Protein AF-A0A257MEU2-F1 (afdb_monomer_lite)

pLDDT: mean 95.09, std 5.77, range [63.16, 98.5]

Secondary structure (DSSP, 8-state):
---EEEEEEEETTEEEEEEEESS--S-TT--EEE-SS-HHHHTT--TT----EE-

Structure (mmCIF, N/CA/C/O backbone):
data_AF-A0A257MEU2-F1
#
_entry.id   AF-A0A257MEU2-F1
#
loop_
_atom_site.group_PDB
_atom_site.id
_atom_site.type_symbol
_atom_site.label_atom_id
_atom_site.label_alt_id
_atom_site.label_comp_id
_atom_site.label_asym_id
_atom_site.label_entity_id
_atom_site.label_seq_id
_atom_site.pdbx_PDB_ins_code
_atom_site.Cartn_x
_atom_site.Cartn_y
_atom_site.Cartn_z
_atom_site.occupancy
_atom_site.B_iso_or_equiv
_atom_site.auth_seq_id
_atom_site.auth_comp_id
_atom_site.auth_asym_id
_atom_site.auth_atom_id
_atom_site.pdbx_PDB_model_num
ATOM 1 N N . LEU A 1 1 ? 23.704 7.979 -9.468 1.00 63.16 1 LEU A N 1
ATOM 2 C CA . LEU A 1 1 ? 22.545 8.271 -8.593 1.00 63.16 1 LEU A CA 1
ATOM 3 C C . LEU A 1 1 ? 21.449 7.297 -8.980 1.00 63.16 1 LEU A C 1
ATOM 5 O O . LEU A 1 1 ? 21.200 7.182 -10.169 1.00 63.16 1 LEU A O 1
ATOM 9 N N . ARG A 1 2 ? 20.890 6.535 -8.036 1.00 78.94 2 ARG A N 1
ATOM 10 C CA . ARG A 1 2 ? 19.726 5.683 -8.322 1.00 78.94 2 ARG A CA 1
ATOM 11 C C . ARG A 1 2 ? 18.477 6.452 -7.922 1.00 78.94 2 ARG A C 1
ATOM 13 O O . ARG A 1 2 ? 18.432 6.973 -6.809 1.00 78.94 2 ARG A O 1
ATOM 20 N N . GLY A 1 3 ? 17.526 6.563 -8.835 1.00 91.69 3 GLY A N 1
ATOM 21 C CA . GLY A 1 3 ? 16.253 7.233 -8.619 1.00 91.69 3 GLY A CA 1
ATOM 22 C C . GLY A 1 3 ? 15.179 6.295 -8.074 1.00 91.69 3 GLY A C 1
ATOM 23 O O . GLY A 1 3 ? 15.316 5.068 -8.038 1.00 91.69 3 GLY A O 1
ATOM 24 N N . CYS A 1 4 ? 14.074 6.901 -7.659 1.00 93.62 4 CYS A N 1
ATOM 25 C CA . CYS A 1 4 ? 12.849 6.209 -7.300 1.00 93.62 4 CYS A CA 1
ATOM 26 C C . CYS A 1 4 ? 11.676 6.999 -7.873 1.00 93.62 4 CYS A C 1
ATOM 28 O O . CYS A 1 4 ? 11.616 8.220 -7.715 1.00 93.62 4 CYS A O 1
ATOM 30 N N . ARG A 1 5 ? 10.757 6.313 -8.555 1.00 94.38 5 ARG A N 1
ATOM 31 C CA . ARG A 1 5 ? 9.493 6.928 -8.965 1.00 94.38 5 ARG A CA 1
ATOM 32 C C . ARG A 1 5 ? 8.514 6.833 -7.806 1.00 94.38 5 ARG A C 1
ATOM 34 O O . ARG A 1 5 ? 8.306 5.746 -7.272 1.00 94.38 5 ARG A O 1
ATOM 41 N N . CYS A 1 6 ? 7.927 7.967 -7.448 1.00 96.94 6 CYS A N 1
ATOM 42 C CA . CYS A 1 6 ? 7.011 8.096 -6.324 1.00 96.94 6 CYS A CA 1
ATOM 43 C C . CYS A 1 6 ? 5.660 8.604 -6.825 1.00 96.94 6 CYS A C 1
ATOM 45 O O . CYS A 1 6 ? 5.604 9.605 -7.540 1.00 96.94 6 CYS A O 1
ATOM 47 N N . TYR A 1 7 ? 4.585 7.945 -6.410 1.00 97.38 7 TYR A N 1
ATOM 48 C CA . TYR A 1 7 ? 3.216 8.284 -6.783 1.00 97.38 7 TYR A CA 1
ATOM 49 C C . TYR A 1 7 ? 2.407 8.496 -5.511 1.00 97.38 7 TYR A C 1
ATOM 51 O O . TYR A 1 7 ? 2.425 7.642 -4.624 1.00 97.38 7 TYR A O 1
ATOM 59 N N . ARG A 1 8 ? 1.719 9.637 -5.402 1.00 98.06 8 ARG A N 1
ATOM 60 C CA . ARG A 1 8 ? 0.753 9.836 -4.317 1.00 98.06 8 ARG A CA 1
ATOM 61 C C . ARG A 1 8 ? -0.400 8.869 -4.523 1.00 98.06 8 ARG A C 1
ATOM 63 O O . ARG A 1 8 ? -0.842 8.709 -5.650 1.00 98.06 8 ARG A O 1
ATOM 70 N N . ILE A 1 9 ? -0.817 8.222 -3.444 1.00 98.31 9 ILE A N 1
ATOM 71 C CA . ILE A 1 9 ? -1.924 7.272 -3.444 1.00 98.31 9 ILE A CA 1
ATOM 72 C C . ILE A 1 9 ? -2.701 7.388 -2.129 1.00 98.31 9 ILE A C 1
ATOM 74 O O . ILE A 1 9 ? -2.244 8.009 -1.161 1.00 98.31 9 ILE A O 1
ATOM 78 N N . LYS A 1 10 ? -3.834 6.694 -2.056 1.00 98.25 10 LYS A N 1
ATOM 79 C CA . LYS A 1 10 ? -4.513 6.362 -0.804 1.00 98.25 10 LYS A CA 1
ATOM 80 C C . LYS A 1 10 ? -4.674 4.852 -0.657 1.00 98.25 10 LYS A C 1
ATOM 82 O O . LYS A 1 10 ? -5.043 4.187 -1.619 1.00 98.25 10 LYS A O 1
ATOM 87 N N . ILE A 1 11 ? -4.439 4.336 0.551 1.00 98.19 11 ILE A N 1
ATOM 88 C CA . ILE A 1 11 ? -4.721 2.945 0.949 1.00 98.19 11 ILE A CA 1
ATOM 89 C C . ILE A 1 11 ? -5.884 2.969 1.939 1.00 98.19 11 ILE A C 1
ATOM 91 O O . ILE A 1 11 ? -5.739 3.525 3.028 1.00 98.19 11 ILE A O 1
ATOM 95 N N . ASN A 1 12 ? -7.043 2.422 1.562 1.00 97.56 12 ASN A N 1
ATOM 96 C CA . ASN A 1 12 ? -8.291 2.516 2.341 1.00 97.56 12 ASN A CA 1
ATOM 97 C C . ASN A 1 12 ? -8.575 3.958 2.830 1.00 97.56 12 ASN A C 1
ATOM 99 O O . ASN A 1 12 ? -8.954 4.188 3.976 1.00 97.56 12 ASN A O 1
ATOM 103 N N . GLY A 1 13 ? -8.317 4.955 1.973 1.00 97.31 13 GLY A N 1
ATOM 104 C CA . GLY A 1 13 ? -8.500 6.383 2.272 1.00 97.31 13 GLY A CA 1
ATOM 105 C C . GLY A 1 13 ? -7.333 7.082 2.993 1.00 97.31 13 GLY A C 1
ATOM 106 O O . GLY A 1 13 ? -7.271 8.316 2.965 1.00 97.31 13 GLY A O 1
ATOM 107 N N . LEU A 1 14 ? -6.384 6.337 3.574 1.00 98.00 14 LEU A N 1
ATOM 108 C CA . LEU A 1 14 ? -5.208 6.885 4.264 1.00 98.00 14 LEU A CA 1
ATOM 109 C C . LEU A 1 14 ? -4.117 7.308 3.281 1.00 98.00 14 LEU A C 1
ATOM 111 O O . LEU A 1 14 ? -3.840 6.595 2.318 1.00 98.00 14 LEU A O 1
ATOM 115 N N . ASP A 1 15 ? -3.458 8.433 3.557 1.00 98.25 15 ASP A N 1
ATOM 116 C CA . ASP A 1 15 ? -2.381 8.938 2.705 1.00 98.25 15 ASP A CA 1
ATOM 117 C C . ASP A 1 15 ? -1.152 8.020 2.717 1.00 98.25 15 ASP A C 1
ATOM 119 O O . ASP A 1 15 ? -0.642 7.602 3.768 1.00 98.25 15 ASP A O 1
ATOM 123 N N . ALA A 1 16 ? -0.658 7.732 1.515 1.00 98.50 16 ALA A N 1
ATOM 124 C CA . ALA A 1 16 ? 0.523 6.920 1.283 1.00 98.50 16 ALA A CA 1
ATOM 125 C C . ALA A 1 16 ? 1.203 7.305 -0.042 1.00 98.50 16 ALA A C 1
ATOM 127 O O . ALA A 1 16 ? 0.699 8.113 -0.825 1.00 98.50 16 ALA A O 1
ATOM 128 N N . ILE A 1 17 ? 2.372 6.720 -0.290 1.00 98.31 17 ILE A N 1
ATOM 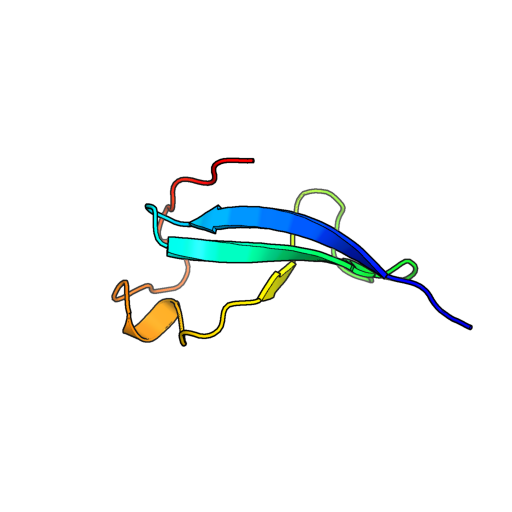129 C CA . ILE A 1 17 ? 3.127 6.857 -1.534 1.00 98.31 17 ILE A CA 1
ATOM 130 C C . ILE A 1 17 ? 3.449 5.452 -2.049 1.00 98.31 17 ILE A C 1
ATOM 132 O O . ILE A 1 17 ? 4.082 4.673 -1.333 1.00 98.31 17 ILE A O 1
ATOM 136 N N . ALA A 1 18 ? 3.057 5.141 -3.287 1.00 97.19 18 ALA A N 1
ATOM 137 C CA . ALA A 1 18 ? 3.613 3.998 -4.009 1.00 97.19 18 ALA A CA 1
ATOM 138 C C . ALA A 1 18 ? 5.009 4.371 -4.508 1.00 97.19 18 ALA A C 1
ATOM 140 O O . ALA A 1 18 ? 5.190 5.416 -5.143 1.00 97.19 18 ALA A O 1
ATOM 141 N N . ILE A 1 19 ? 5.989 3.514 -4.244 1.00 96.25 19 ILE A N 1
ATOM 142 C CA . ILE A 1 19 ? 7.369 3.703 -4.679 1.00 96.25 19 ILE A CA 1
ATOM 143 C C . ILE A 1 19 ? 7.779 2.578 -5.629 1.00 96.25 19 ILE A C 1
ATOM 145 O O . ILE A 1 19 ? 7.460 1.406 -5.427 1.00 96.25 19 ILE A O 1
ATOM 149 N N . ARG A 1 20 ? 8.500 2.938 -6.691 1.00 93.88 20 ARG A N 1
ATOM 150 C CA . ARG A 1 20 ? 9.141 1.989 -7.604 1.00 93.88 20 ARG A CA 1
ATOM 151 C C . ARG A 1 20 ? 10.614 2.367 -7.746 1.00 93.88 20 ARG A C 1
ATOM 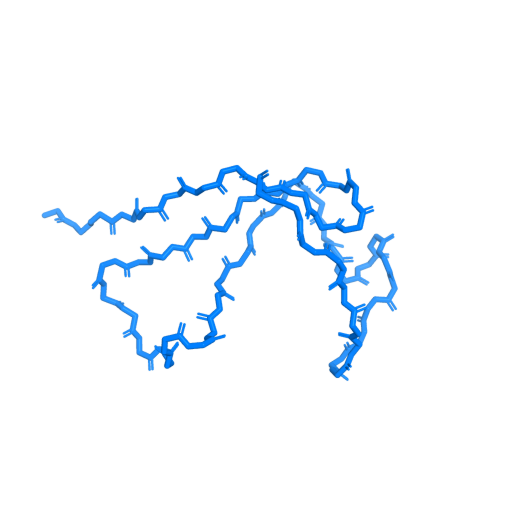153 O O . ARG A 1 20 ? 10.932 3.281 -8.518 1.00 93.88 20 ARG A O 1
ATOM 160 N N . PRO A 1 21 ? 11.515 1.673 -7.029 1.00 92.81 21 PRO A N 1
ATOM 161 C CA . PRO A 1 21 ? 12.948 1.826 -7.233 1.00 92.81 21 PRO A CA 1
ATOM 162 C C . PRO A 1 21 ? 13.320 1.513 -8.686 1.00 92.81 21 PRO A C 1
ATOM 164 O O . PRO A 1 21 ? 12.773 0.582 -9.281 1.00 92.81 21 PRO A O 1
ATOM 167 N N . GLU A 1 22 ? 14.274 2.249 -9.262 1.00 91.62 22 GLU A N 1
ATOM 168 C CA . GLU A 1 22 ? 14.768 1.973 -10.624 1.00 91.62 22 GLU A CA 1
ATOM 169 C C . GLU A 1 22 ? 15.355 0.564 -10.768 1.00 91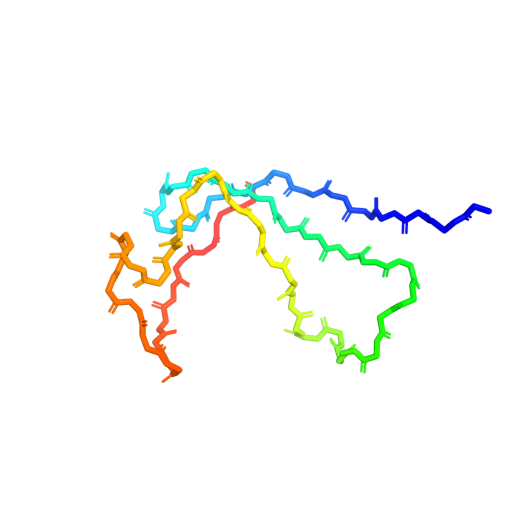.62 22 GLU A C 1
ATOM 171 O O . GLU A 1 22 ? 15.275 -0.035 -11.836 1.00 91.62 22 GLU A O 1
ATOM 176 N N . MET A 1 23 ? 15.898 0.018 -9.678 1.00 87.81 23 MET A N 1
ATOM 177 C CA . MET A 1 23 ? 16.346 -1.366 -9.596 1.00 87.81 23 MET A CA 1
ATOM 178 C C . MET A 1 23 ? 15.595 -2.094 -8.482 1.00 87.81 23 MET A C 1
ATOM 180 O O . MET A 1 23 ? 16.060 -2.138 -7.343 1.00 87.81 23 MET A O 1
ATOM 184 N N . SER A 1 24 ? 14.443 -2.671 -8.812 1.00 87.56 24 SER A N 1
ATOM 185 C CA . SER A 1 24 ? 13.732 -3.592 -7.922 1.00 87.56 24 SER A CA 1
ATOM 186 C C . SER A 1 24 ? 13.983 -5.038 -8.349 1.00 87.56 24 SER A C 1
ATOM 188 O O . SER A 1 24 ? 14.060 -5.336 -9.541 1.00 87.56 24 SER A O 1
ATOM 190 N N . ARG A 1 25 ? 14.125 -5.939 -7.371 1.00 90.56 25 ARG A N 1
ATOM 191 C CA . ARG A 1 25 ? 14.153 -7.398 -7.595 1.00 90.56 25 ARG A CA 1
ATOM 192 C C . ARG A 1 25 ? 12.755 -8.014 -7.502 1.00 90.56 25 ARG A C 1
ATOM 194 O O . ARG A 1 25 ? 12.600 -9.195 -7.793 1.00 90.56 25 ARG A O 1
ATOM 201 N N . HIS A 1 26 ? 11.766 -7.229 -7.074 1.00 89.56 26 HIS A N 1
ATOM 202 C CA . HIS A 1 26 ? 10.379 -7.654 -7.016 1.00 89.56 26 HIS A CA 1
ATOM 203 C C . HIS A 1 26 ? 9.761 -7.656 -8.416 1.00 89.56 26 HIS A C 1
ATOM 205 O O . HIS A 1 26 ? 10.115 -6.821 -9.262 1.00 89.56 26 HIS A O 1
ATOM 211 N N . PRO A 1 27 ? 8.829 -8.582 -8.672 1.00 93.38 27 PRO A N 1
ATOM 212 C CA . PRO A 1 27 ? 8.175 -8.668 -9.964 1.00 93.38 27 PRO A CA 1
ATOM 213 C C . PRO A 1 27 ? 7.282 -7.427 -10.218 1.00 93.38 27 PRO A C 1
ATOM 215 O O . PRO A 1 27 ? 7.027 -6.634 -9.301 1.00 93.38 27 PRO A O 1
ATOM 218 N N . PRO A 1 28 ? 6.897 -7.145 -11.476 1.00 89.25 28 PRO A N 1
ATOM 219 C CA . PRO A 1 28 ? 6.211 -5.900 -11.847 1.00 89.25 28 PRO A CA 1
ATOM 220 C C . PRO A 1 28 ? 4.826 -5.726 -11.210 1.00 89.25 28 PRO A C 1
ATOM 222 O O . PRO A 1 28 ? 4.400 -4.594 -11.005 1.00 89.25 28 PRO A O 1
ATOM 225 N N . GLU A 1 29 ? 4.154 -6.818 -10.859 1.00 92.06 29 GLU A N 1
ATOM 226 C CA . GLU A 1 29 ? 2.851 -6.840 -10.191 1.00 92.06 29 GLU A CA 1
ATOM 227 C C . GLU A 1 29 ? 2.913 -6.503 -8.693 1.00 92.06 29 GLU A C 1
ATOM 229 O O . GLU A 1 29 ? 1.876 -6.309 -8.062 1.00 92.06 29 GLU A O 1
ATOM 234 N N . MET A 1 30 ? 4.115 -6.409 -8.115 1.00 93.81 30 MET A N 1
ATOM 235 C CA . MET A 1 30 ? 4.319 -6.034 -6.719 1.00 93.81 30 MET A CA 1
ATOM 236 C C . MET A 1 30 ? 4.760 -4.571 -6.610 1.00 93.81 30 MET A C 1
ATOM 238 O O . MET A 1 30 ? 5.750 -4.148 -7.219 1.00 93.81 30 MET A O 1
ATOM 242 N N . ILE A 1 31 ? 4.036 -3.807 -5.792 1.00 93.12 31 ILE A N 1
ATOM 243 C CA . ILE A 1 31 ? 4.367 -2.421 -5.455 1.00 93.12 31 ILE A CA 1
ATOM 244 C C . ILE A 1 31 ? 4.853 -2.314 -4.011 1.00 93.12 31 ILE A C 1
ATOM 246 O O . ILE A 1 31 ? 4.406 -3.045 -3.129 1.00 93.12 31 ILE A O 1
ATOM 250 N N . GLU A 1 32 ? 5.756 -1.369 -3.771 1.00 95.81 32 GLU A N 1
ATOM 251 C CA . GLU A 1 32 ? 6.207 -0.992 -2.435 1.00 95.81 32 GLU A CA 1
ATOM 252 C C . GLU A 1 32 ? 5.446 0.272 -2.003 1.00 95.81 32 GLU A C 1
ATOM 254 O O . GLU A 1 32 ? 5.230 1.178 -2.811 1.00 95.81 32 GLU A O 1
ATOM 259 N N . VAL A 1 33 ? 5.016 0.342 -0.740 1.00 97.50 33 VAL A N 1
ATOM 260 C CA . VAL A 1 33 ? 4.197 1.450 -0.219 1.00 97.50 33 VAL A CA 1
ATOM 261 C C . VAL A 1 33 ? 4.798 1.993 1.073 1.00 97.50 33 VAL A C 1
ATOM 263 O O . VAL A 1 33 ? 5.133 1.227 1.977 1.00 97.50 33 VAL A O 1
ATOM 266 N N . ILE A 1 34 ? 4.884 3.320 1.182 1.00 97.94 34 ILE A N 1
ATOM 267 C CA . ILE A 1 34 ? 5.265 4.029 2.411 1.00 97.94 34 ILE A CA 1
ATOM 268 C C . ILE A 1 34 ? 4.142 4.967 2.866 1.00 97.94 34 ILE A C 1
ATOM 270 O O . ILE A 1 34 ? 3.407 5.520 2.052 1.00 97.94 34 ILE A O 1
ATOM 274 N N . SER A 1 35 ? 4.009 5.159 4.176 1.00 98.19 35 SER A N 1
ATOM 275 C CA . SER A 1 35 ? 3.019 6.047 4.797 1.00 98.19 35 SER A CA 1
ATOM 276 C C . SER A 1 35 ? 3.588 6.598 6.111 1.00 98.19 35 SER A C 1
ATOM 278 O O . SER A 1 35 ? 4.414 5.921 6.733 1.00 98.19 35 SER A O 1
ATOM 280 N N . PRO A 1 36 ? 3.163 7.790 6.573 1.00 97.50 36 PRO A N 1
ATOM 281 C CA . PRO A 1 36 ? 3.476 8.263 7.925 1.00 97.50 36 PRO A CA 1
ATOM 282 C C . PRO A 1 36 ? 2.932 7.341 9.030 1.00 97.50 36 PRO A C 1
ATOM 284 O O . PRO A 1 36 ? 3.389 7.410 10.170 1.00 97.50 36 PRO A O 1
ATOM 287 N N . LEU A 1 37 ? 1.966 6.471 8.714 1.00 97.81 37 LEU A N 1
ATOM 288 C CA . LEU A 1 37 ? 1.400 5.496 9.639 1.00 97.81 37 LEU A CA 1
ATOM 289 C C . LEU A 1 37 ? 1.949 4.089 9.372 1.00 97.81 37 LEU A C 1
ATOM 291 O O . LEU A 1 37 ? 2.153 3.677 8.230 1.00 97.81 37 LEU A O 1
ATOM 295 N N . LYS A 1 38 ? 2.088 3.283 10.433 1.00 98.12 38 LYS A N 1
ATOM 296 C CA . LYS A 1 38 ? 2.296 1.832 10.300 1.00 98.12 38 LYS A CA 1
ATOM 297 C C . LYS A 1 38 ? 0.987 1.185 9.835 1.00 98.12 38 LYS A C 1
ATOM 299 O O . LYS A 1 38 ? 0.198 0.745 10.669 1.00 98.12 38 LYS A O 1
ATOM 304 N N . LEU A 1 39 ? 0.771 1.118 8.519 1.00 98.00 39 LEU A N 1
ATOM 305 C CA . LEU A 1 39 ? -0.503 0.706 7.906 1.00 98.00 39 LEU A CA 1
ATOM 306 C C . LEU A 1 39 ? -1.042 -0.625 8.437 1.00 98.00 39 LEU A C 1
ATOM 308 O O . LEU A 1 39 ? -2.214 -0.694 8.780 1.00 98.00 39 LEU A O 1
ATOM 312 N N . ARG A 1 40 ? -0.186 -1.640 8.632 1.00 98.31 40 ARG A N 1
ATOM 313 C CA . ARG A 1 40 ? -0.610 -2.916 9.240 1.00 98.31 40 ARG A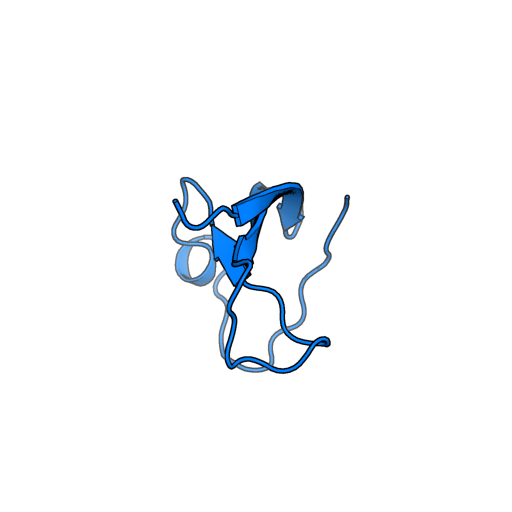 CA 1
ATOM 314 C C . ARG A 1 40 ? -1.292 -2.750 10.596 1.00 98.31 40 ARG A C 1
ATOM 316 O O . ARG A 1 40 ? -2.245 -3.449 10.876 1.00 98.31 40 ARG A O 1
ATOM 323 N N . ARG A 1 41 ? -0.812 -1.829 11.436 1.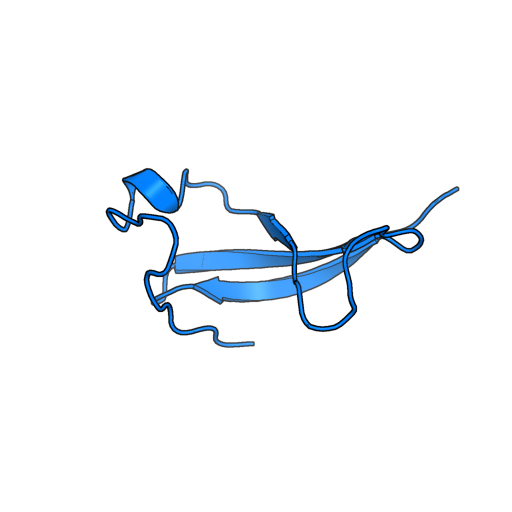00 98.38 41 ARG A N 1
ATOM 324 C CA . ARG A 1 41 ? -1.433 -1.546 12.739 1.00 98.38 41 ARG A CA 1
ATOM 325 C C . ARG A 1 41 ? -2.657 -0.644 12.591 1.00 98.38 41 ARG A C 1
ATOM 327 O O . ARG A 1 41 ? -3.632 -0.849 13.294 1.00 98.38 41 ARG A O 1
ATOM 334 N N . ALA A 1 42 ? -2.582 0.368 11.729 1.00 98.06 42 ALA A N 1
ATOM 335 C CA . ALA A 1 42 ? -3.657 1.346 11.557 1.00 98.06 42 ALA A CA 1
ATOM 336 C C . ALA A 1 42 ? -4.923 0.744 10.923 1.00 98.06 42 ALA A C 1
ATOM 338 O O . ALA A 1 42 ? -6.019 1.213 11.201 1.00 98.06 42 ALA A O 1
ATOM 339 N N . LEU A 1 43 ? -4.755 -0.282 10.087 1.00 97.75 43 LEU A N 1
ATOM 340 C CA . LEU A 1 43 ? -5.819 -0.953 9.340 1.00 97.75 43 LEU A CA 1
ATOM 341 C C . LEU A 1 43 ? -6.010 -2.424 9.762 1.00 97.75 43 LEU A C 1
ATOM 343 O O . LEU A 1 43 ? -6.754 -3.138 9.105 1.00 97.75 43 LEU A O 1
ATOM 347 N N . ASP A 1 44 ? -5.318 -2.871 10.818 1.00 98.25 44 ASP A N 1
ATOM 348 C CA . ASP A 1 44 ? -5.318 -4.260 11.320 1.00 98.25 44 ASP A CA 1
ATOM 349 C C . ASP A 1 44 ? -5.057 -5.336 10.241 1.00 98.25 44 ASP A C 1
ATOM 351 O O . ASP A 1 44 ? -5.716 -6.369 10.182 1.00 98.25 44 ASP A O 1
ATOM 355 N N . LEU A 1 45 ? -4.078 -5.086 9.361 1.00 98.38 45 LEU A N 1
ATOM 356 C CA . LEU A 1 45 ? -3.800 -5.938 8.198 1.00 98.38 45 LEU A CA 1
ATOM 357 C C . LEU A 1 45 ? -2.857 -7.103 8.511 1.00 98.38 45 LEU A C 1
ATOM 359 O O . LEU A 1 45 ? -1.780 -6.938 9.105 1.00 98.38 45 LEU A O 1
ATOM 363 N N . LYS A 1 46 ? -3.193 -8.256 7.941 1.00 98.44 46 LYS A N 1
ATOM 364 C CA . LYS A 1 46 ? -2.401 -9.483 7.848 1.00 98.44 46 LYS A CA 1
ATOM 365 C C . LYS A 1 46 ? -2.043 -9.781 6.392 1.00 98.44 46 LYS A C 1
ATOM 367 O O . LYS A 1 46 ? -2.526 -9.150 5.455 1.00 98.44 46 LYS A O 1
ATOM 372 N N . ASP A 1 47 ? -1.133 -10.729 6.202 1.00 98.25 47 ASP A N 1
ATOM 373 C CA . ASP A 1 47 ? -0.779 -11.173 4.854 1.00 98.25 47 ASP A CA 1
ATOM 374 C C . ASP A 1 47 ? -1.984 -11.838 4.185 1.00 98.25 47 ASP A C 1
ATOM 376 O O . ASP A 1 47 ? -2.628 -12.701 4.778 1.00 98.25 47 ASP A O 1
ATOM 380 N N . GLY A 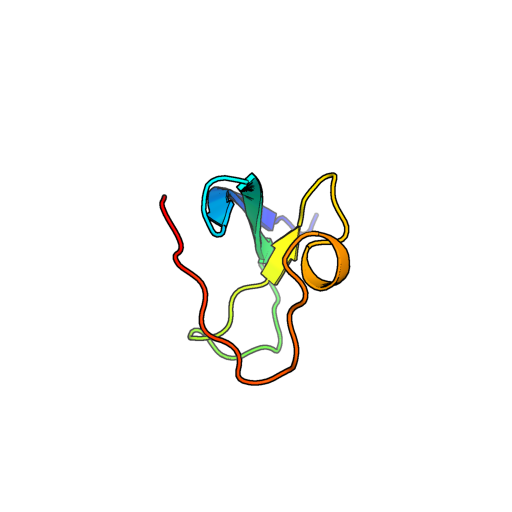1 48 ? -2.274 -11.430 2.949 1.00 97.75 48 GLY A N 1
ATOM 381 C CA . GLY A 1 48 ? -3.432 -11.898 2.183 1.00 97.75 48 GLY A CA 1
ATOM 382 C C . GLY A 1 48 ? -4.668 -10.999 2.282 1.00 97.75 48 GLY A C 1
ATOM 383 O O . GLY A 1 48 ? -5.576 -11.153 1.463 1.00 97.75 48 GLY A O 1
ATOM 384 N N . ASP A 1 49 ? -4.690 -10.036 3.208 1.00 98.38 49 ASP A N 1
ATOM 385 C CA . ASP A 1 49 ? -5.787 -9.073 3.295 1.00 98.38 49 ASP A CA 1
ATOM 386 C C . ASP A 1 49 ? -5.825 -8.165 2.063 1.00 98.38 49 ASP A C 1
ATOM 388 O O . ASP A 1 49 ? -4.797 -7.742 1.523 1.00 98.38 49 ASP A O 1
ATOM 392 N N . ARG A 1 50 ? -7.044 -7.854 1.615 1.00 98.19 50 ARG A N 1
ATOM 393 C CA . ARG A 1 50 ? -7.277 -6.942 0.494 1.00 98.19 50 ARG A CA 1
ATOM 394 C C . ARG A 1 50 ? -7.384 -5.507 0.989 1.00 98.19 50 ARG A C 1
ATOM 396 O O . ARG A 1 50 ? -7.955 -5.244 2.044 1.00 98.19 50 ARG A O 1
ATOM 403 N N . VAL A 1 51 ? -6.868 -4.588 0.182 1.00 97.56 51 VAL A N 1
ATOM 404 C CA . VAL A 1 51 ? -6.955 -3.144 0.403 1.00 97.56 51 VAL A CA 1
ATOM 405 C C . VAL A 1 51 ? -7.346 -2.453 -0.895 1.00 97.56 51 VAL A C 1
ATOM 407 O O . VAL A 1 51 ? -6.987 -2.918 -1.979 1.00 97.56 51 VAL A O 1
ATOM 410 N N . ASP A 1 52 ? -8.039 -1.330 -0.772 1.00 98.00 52 ASP A N 1
ATOM 411 C CA . ASP A 1 52 ? -8.350 -0.454 -1.890 1.00 98.00 52 ASP A CA 1
ATOM 412 C C . ASP A 1 52 ? -7.221 0.552 -2.085 1.00 98.00 52 ASP A C 1
ATOM 414 O O . ASP A 1 52 ? -6.776 1.213 -1.139 1.00 98.00 52 ASP A O 1
ATOM 418 N N . VAL A 1 53 ? -6.777 0.674 -3.334 1.00 97.75 53 VAL A N 1
ATOM 419 C CA . VAL A 1 53 ? -5.744 1.621 -3.745 1.00 97.75 53 VAL A CA 1
ATOM 420 C C . VAL A 1 53 ? -6.357 2.635 -4.696 1.00 97.75 53 VAL A C 1
ATOM 422 O O . VAL A 1 53 ? -6.887 2.271 -5.744 1.00 97.75 53 VAL A O 1
ATOM 425 N N . LEU A 1 54 ? -6.255 3.910 -4.338 1.00 97.75 54 LEU A N 1
ATOM 426 C CA . LEU A 1 54 ? -6.635 5.033 -5.192 1.00 97.75 54 LEU A CA 1
ATOM 427 C C . LEU A 1 54 ? -5.376 5.808 -5.574 1.00 97.75 54 LEU A C 1
ATOM 429 O O . LEU A 1 54 ? -4.561 6.114 -4.702 1.00 97.75 54 LEU A O 1
ATOM 433 N N . LEU A 1 55 ? -5.228 6.089 -6.867 1.00 91.94 55 LEU A N 1
ATOM 434 C CA . LEU A 1 55 ? -4.173 6.929 -7.440 1.00 91.94 55 LEU A CA 1
ATOM 435 C C . LEU A 1 55 ? -4.579 8.406 -7.402 1.00 91.94 55 LEU A C 1
ATOM 437 O O . LEU A 1 55 ? -5.759 8.690 -7.703 1.00 91.94 55 LEU A O 1
#

Foldseek 3Di:
DWDKDWDWKDKQNATKIWIDTPDDPDDPPDIDIGHPDPCCVVVVDDPPDDIDMGD

Radius of gyration: 11.97 Å; chains: 1; bounding box: 31×22×25 Å

Sequence (55 aa):
LRGCRCYRIKINGLDAIAIRPEMSRHPPEMIEVISPLKLRRALDLKDGDRVDVLL